Protein AF-A0A699XNC8-F1 (afdb_monomer_lite)

Radius of gyration: 17.05 Å; chains: 1; bounding box: 41×22×36 Å

Sequence (82 aa):
IIDKLPRENQMLPNDDPQKFIAKMGADALQMLLERINLDELSYSLRDSAAHETSQQRKAEALKRLRVVEAFRDAATRVENRP

Structure (mmCIF, N/CA/C/O backbone):
data_AF-A0A699XNC8-F1
#
_entry.id   AF-A0A699XNC8-F1
#
loop_
_atom_site.group_PDB
_atom_site.id
_atom_site.type_symbol
_atom_site.label_atom_id
_atom_site.label_alt_id
_atom_site.label_comp_id
_atom_site.label_asym_id
_atom_site.label_entity_id
_atom_site.label_seq_id
_atom_site.pdbx_PDB_ins_code
_atom_site.Cartn_x
_atom_site.Cartn_y
_atom_site.Cartn_z
_atom_site.occupancy
_atom_site.B_iso_or_equiv
_atom_site.auth_seq_id
_atom_site.auth_comp_id
_atom_site.auth_asym_id
_atom_site.auth_atom_id
_atom_site.pdbx_PDB_model_num
ATOM 1 N N . ILE A 1 1 ? 21.591 -2.249 7.039 1.00 62.69 1 ILE A N 1
ATOM 2 C CA . ILE A 1 1 ? 20.831 -3.316 6.328 1.00 62.69 1 ILE A CA 1
ATOM 3 C C . ILE A 1 1 ? 21.749 -4.033 5.350 1.00 62.69 1 ILE A C 1
ATOM 5 O O . ILE A 1 1 ? 21.829 -5.248 5.434 1.00 62.69 1 ILE A O 1
ATOM 9 N N . ILE A 1 2 ? 22.508 -3.303 4.524 1.00 67.25 2 ILE A N 1
ATOM 10 C CA . ILE A 1 2 ? 23.491 -3.896 3.600 1.00 67.25 2 ILE A CA 1
ATOM 11 C C . ILE A 1 2 ? 24.543 -4.757 4.321 1.00 67.25 2 ILE A C 1
ATOM 13 O O . ILE A 1 2 ? 24.809 -5.866 3.878 1.00 67.25 2 ILE A O 1
ATOM 17 N N . ASP A 1 3 ? 25.022 -4.336 5.494 1.00 68.31 3 ASP A N 1
ATOM 18 C CA . ASP A 1 3 ? 26.018 -5.099 6.274 1.00 68.31 3 ASP A CA 1
ATOM 19 C C . ASP A 1 3 ? 25.487 -6.404 6.894 1.00 68.31 3 ASP A C 1
ATOM 21 O O . ASP A 1 3 ? 26.259 -7.191 7.434 1.00 68.31 3 ASP A O 1
ATOM 25 N N . LYS A 1 4 ? 24.167 -6.633 6.850 1.00 76.12 4 LYS A N 1
ATOM 26 C CA . LYS A 1 4 ? 23.519 -7.853 7.362 1.00 76.12 4 LYS A CA 1
ATOM 27 C C . LYS A 1 4 ? 23.164 -8.849 6.253 1.00 76.12 4 LYS A C 1
ATOM 29 O O . LYS A 1 4 ? 22.647 -9.918 6.563 1.00 76.12 4 LYS A O 1
ATOM 34 N N . LEU A 1 5 ? 23.384 -8.497 4.985 1.00 75.81 5 LEU A N 1
ATOM 35 C CA . LEU A 1 5 ? 23.063 -9.364 3.854 1.00 75.81 5 LEU A CA 1
ATOM 36 C C . LEU A 1 5 ? 24.232 -10.318 3.552 1.00 75.81 5 LEU A C 1
ATOM 38 O O . LEU A 1 5 ? 25.392 -9.905 3.650 1.00 75.81 5 LEU A O 1
ATOM 42 N N . PRO A 1 6 ? 23.957 -11.572 3.146 1.00 79.50 6 PRO A N 1
ATOM 43 C CA . PRO A 1 6 ? 24.986 -12.478 2.647 1.00 79.50 6 PRO A CA 1
ATOM 44 C C . PRO A 1 6 ? 25.754 -11.835 1.490 1.00 79.50 6 PRO A C 1
ATOM 46 O O . PRO A 1 6 ? 25.158 -11.186 0.627 1.00 79.50 6 PRO A O 1
ATOM 49 N N . ARG A 1 7 ? 27.077 -12.039 1.435 1.00 72.12 7 ARG A N 1
ATOM 50 C CA . ARG A 1 7 ? 27.925 -11.499 0.352 1.00 72.12 7 ARG A CA 1
ATOM 51 C C . ARG A 1 7 ? 27.458 -11.954 -1.036 1.00 72.12 7 ARG A C 1
ATOM 53 O O . ARG A 1 7 ? 27.580 -11.210 -2.003 1.00 72.12 7 ARG A O 1
ATOM 60 N N . GLU A 1 8 ? 26.858 -13.137 -1.103 1.00 76.31 8 GLU A N 1
ATOM 61 C CA . GLU A 1 8 ? 26.296 -13.752 -2.309 1.00 76.31 8 GLU A CA 1
ATOM 62 C C . GLU A 1 8 ? 25.064 -13.022 -2.860 1.00 76.31 8 GLU A C 1
ATOM 64 O O . GLU A 1 8 ? 24.773 -13.133 -4.046 1.00 76.31 8 GLU A O 1
ATOM 69 N N . ASN A 1 9 ? 24.373 -12.206 -2.057 1.00 76.88 9 ASN A N 1
ATOM 70 C CA . ASN A 1 9 ? 23.183 -11.482 -2.508 1.00 76.88 9 ASN A CA 1
ATOM 71 C C . ASN A 1 9 ? 23.485 -10.506 -3.665 1.00 76.88 9 ASN A C 1
ATOM 73 O O . ASN A 1 9 ? 22.624 -10.231 -4.496 1.00 76.88 9 ASN A O 1
ATOM 77 N N . GLN A 1 10 ? 24.719 -9.996 -3.756 1.00 72.25 10 GLN A N 1
ATOM 78 C CA . GLN A 1 10 ? 25.144 -9.146 -4.877 1.00 72.25 10 GLN A CA 1
ATOM 79 C C . GLN A 1 10 ? 25.311 -9.935 -6.188 1.00 72.25 10 GLN A C 1
ATOM 81 O O . GLN A 1 10 ? 25.198 -9.345 -7.262 1.00 72.25 10 GLN A O 1
ATOM 86 N N . MET A 1 11 ? 25.539 -11.250 -6.094 1.00 79.12 11 MET A N 1
ATOM 87 C CA . MET A 1 11 ? 25.745 -12.162 -7.225 1.00 79.12 11 MET A CA 1
ATOM 88 C C . MET A 1 11 ? 24.441 -12.751 -7.772 1.00 79.12 11 MET A C 1
ATOM 90 O O . MET A 1 11 ? 24.446 -13.308 -8.868 1.00 79.12 11 MET A O 1
ATOM 94 N N . LEU A 1 12 ? 23.329 -12.634 -7.037 1.00 82.00 12 LEU A N 1
ATOM 95 C CA . LEU A 1 12 ? 22.023 -13.075 -7.520 1.00 82.00 12 LEU A CA 1
ATOM 96 C C . LEU A 1 12 ? 21.597 -12.250 -8.748 1.00 82.00 12 LEU A C 1
ATOM 98 O O . LEU A 1 12 ? 21.925 -11.059 -8.840 1.00 82.00 12 LEU A O 1
ATOM 102 N N . PRO A 1 13 ? 20.866 -12.837 -9.703 1.00 80.56 13 PRO A N 1
ATOM 103 C CA . PRO A 1 13 ? 20.325 -12.095 -10.833 1.00 80.56 13 PRO A CA 1
ATOM 104 C C . PRO A 1 13 ? 19.135 -11.212 -10.389 1.00 80.56 13 PRO A C 1
ATOM 106 O O . PRO A 1 13 ? 18.567 -11.392 -9.315 1.00 80.56 13 PRO A O 1
ATOM 109 N N . ASN A 1 14 ? 18.823 -10.148 -11.142 1.00 72.06 14 ASN A N 1
ATOM 110 C CA . ASN A 1 14 ? 17.859 -9.107 -10.715 1.00 72.06 14 ASN A CA 1
ATOM 111 C C . ASN A 1 14 ? 16.392 -9.570 -10.677 1.00 72.06 14 ASN A C 1
ATOM 113 O O . ASN A 1 14 ? 15.536 -8.873 -10.137 1.00 72.06 14 ASN A O 1
ATOM 117 N N . ASP A 1 15 ? 16.112 -10.702 -11.295 1.00 74.62 15 ASP A N 1
ATOM 118 C CA . ASP A 1 15 ? 14.849 -11.427 -11.303 1.00 74.62 15 ASP A CA 1
ATOM 119 C C . ASP A 1 15 ? 14.715 -12.397 -10.119 1.00 74.62 15 ASP A C 1
ATOM 121 O O . ASP A 1 15 ? 13.614 -12.883 -9.861 1.00 74.62 15 ASP A O 1
ATOM 125 N N . ASP A 1 16 ? 15.791 -12.642 -9.361 1.00 77.88 16 ASP A N 1
ATOM 126 C CA . ASP A 1 16 ? 15.737 -13.506 -8.186 1.00 77.88 16 ASP A CA 1
ATOM 127 C C . ASP A 1 16 ? 14.948 -12.829 -7.046 1.00 77.88 16 ASP A C 1
ATOM 129 O O . ASP A 1 16 ? 15.308 -11.726 -6.610 1.00 77.88 16 ASP A O 1
ATOM 133 N N . PRO A 1 17 ? 13.890 -13.471 -6.516 1.00 76.56 17 PRO A N 1
ATOM 134 C CA . PRO A 1 17 ? 13.072 -12.915 -5.439 1.00 76.56 17 PRO A CA 1
ATOM 135 C C . PRO A 1 17 ? 13.844 -12.693 -4.130 1.00 76.56 17 PRO A C 1
ATOM 137 O O . PRO A 1 17 ? 13.407 -11.897 -3.298 1.00 76.56 17 PRO A O 1
ATOM 140 N N . GLN A 1 18 ? 14.981 -13.365 -3.930 1.00 77.62 18 GLN A N 1
ATOM 141 C CA . GLN A 1 18 ? 15.830 -13.202 -2.749 1.00 77.62 18 GLN A CA 1
ATOM 142 C C . GLN A 1 18 ? 16.842 -12.064 -2.899 1.00 77.62 18 GLN A C 1
ATOM 144 O O . GLN A 1 18 ? 17.425 -11.644 -1.897 1.00 77.62 18 GLN A O 1
ATOM 149 N N . LYS A 1 19 ? 17.034 -11.519 -4.111 1.00 82.00 19 LYS A N 1
ATOM 150 C CA . LYS A 1 19 ? 17.957 -10.406 -4.318 1.00 82.00 19 LYS A CA 1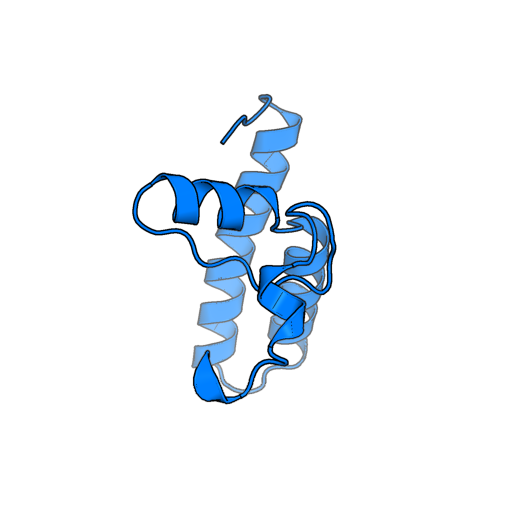
ATOM 151 C C . LYS A 1 19 ? 17.407 -9.126 -3.706 1.00 82.00 19 LYS A C 1
ATOM 153 O O . LYS A 1 19 ? 16.402 -8.570 -4.147 1.00 82.00 19 LYS A O 1
ATOM 158 N N . PHE A 1 20 ? 18.145 -8.566 -2.754 1.00 82.38 20 PHE A N 1
ATOM 159 C CA . PHE A 1 20 ? 17.898 -7.191 -2.325 1.00 82.38 20 PHE A CA 1
ATOM 160 C C . PHE A 1 20 ? 18.298 -6.199 -3.431 1.00 82.38 20 PHE A C 1
ATOM 162 O O . PHE A 1 20 ? 19.485 -5.994 -3.698 1.00 82.38 20 PHE A O 1
ATOM 169 N N . ILE A 1 21 ? 17.302 -5.573 -4.061 1.00 81.06 21 ILE A N 1
ATOM 170 C CA . ILE A 1 21 ? 17.484 -4.553 -5.098 1.00 81.06 21 ILE A CA 1
ATOM 171 C C . ILE A 1 21 ? 17.245 -3.180 -4.473 1.00 81.06 21 ILE A C 1
ATOM 173 O O . ILE A 1 21 ? 16.142 -2.874 -4.027 1.00 81.06 21 ILE A O 1
ATOM 177 N N . ALA A 1 22 ? 18.274 -2.337 -4.477 1.00 81.88 22 ALA A N 1
ATOM 178 C CA . ALA A 1 22 ? 18.170 -0.946 -4.057 1.00 81.88 22 ALA A CA 1
ATOM 179 C C . ALA A 1 22 ? 18.360 -0.028 -5.271 1.00 81.88 22 ALA A C 1
ATOM 181 O O . ALA A 1 22 ? 19.468 0.101 -5.790 1.00 81.88 22 ALA A O 1
ATOM 182 N N . LYS A 1 23 ? 17.270 0.599 -5.728 1.00 82.94 23 LYS A N 1
ATOM 183 C CA . LYS A 1 23 ? 17.282 1.674 -6.734 1.00 82.94 23 LYS A CA 1
ATOM 184 C C . LYS A 1 23 ? 17.062 3.035 -6.067 1.00 82.94 23 LYS A C 1
ATOM 186 O O . LYS A 1 23 ? 16.653 3.098 -4.910 1.00 82.94 23 LYS A O 1
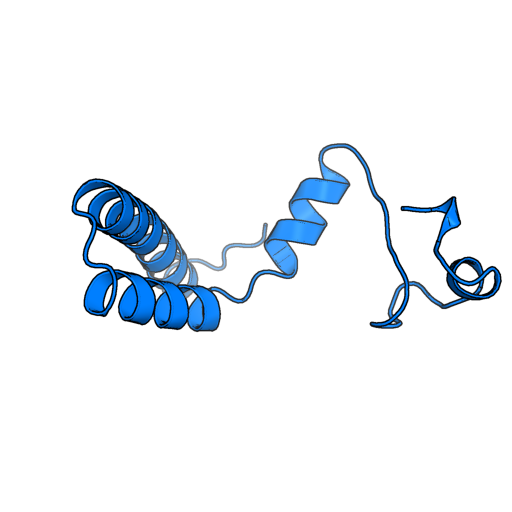ATOM 191 N N . MET A 1 24 ? 17.305 4.123 -6.798 1.00 87.75 24 MET A N 1
ATOM 192 C CA . MET A 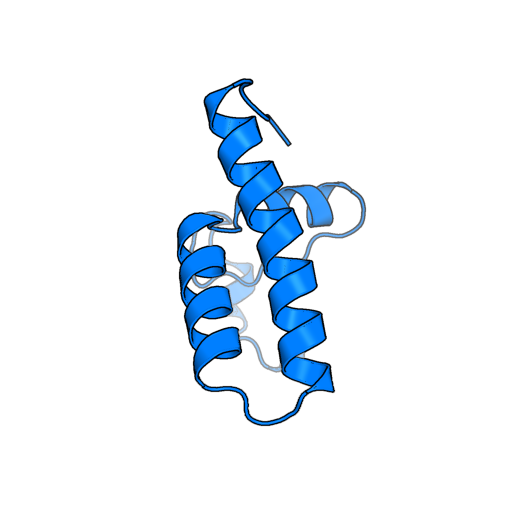1 24 ? 17.048 5.497 -6.344 1.00 87.75 24 MET A CA 1
ATOM 193 C C . MET A 1 24 ? 16.257 6.293 -7.390 1.00 87.75 24 MET A C 1
ATOM 195 O O . MET A 1 24 ? 16.231 5.923 -8.561 1.00 87.75 24 MET A O 1
ATOM 199 N N . GLY A 1 25 ? 15.649 7.405 -6.972 1.00 89.62 25 GLY A N 1
ATOM 200 C CA . GLY A 1 25 ? 14.953 8.327 -7.874 1.00 89.62 25 GLY A CA 1
ATOM 201 C C . GLY A 1 25 ? 13.635 7.778 -8.433 1.00 89.62 25 GLY A C 1
ATOM 202 O O . GLY A 1 25 ? 12.970 6.964 -7.791 1.00 89.62 25 GLY A O 1
ATOM 203 N N . ALA A 1 26 ? 13.253 8.251 -9.623 1.00 87.38 26 ALA A N 1
ATOM 204 C CA . ALA A 1 26 ? 12.001 7.882 -10.290 1.00 87.38 26 ALA A CA 1
ATOM 205 C C . ALA A 1 26 ? 11.910 6.372 -10.578 1.00 87.38 26 ALA A C 1
ATOM 207 O O . ALA A 1 26 ? 10.882 5.758 -10.304 1.00 87.38 26 ALA A O 1
ATOM 208 N N . ASP A 1 27 ? 13.015 5.754 -11.000 1.00 84.62 27 ASP A N 1
ATOM 209 C CA . ASP A 1 27 ? 13.086 4.318 -11.300 1.00 84.62 27 ASP A CA 1
ATOM 210 C C . ASP A 1 27 ? 12.782 3.434 -10.080 1.00 84.62 27 ASP A C 1
ATOM 212 O O . ASP A 1 27 ? 12.273 2.321 -10.215 1.00 84.62 27 ASP A O 1
ATOM 216 N N . ALA A 1 28 ? 13.110 3.906 -8.872 1.00 85.81 28 ALA A N 1
ATOM 217 C CA . ALA A 1 28 ? 12.786 3.192 -7.640 1.00 85.81 28 ALA A CA 1
ATOM 218 C C . ALA A 1 28 ? 11.287 3.247 -7.339 1.00 85.81 28 ALA A C 1
ATOM 220 O O . ALA A 1 28 ? 10.708 2.248 -6.920 1.00 85.81 28 ALA A O 1
ATOM 221 N N . LEU A 1 29 ? 10.660 4.403 -7.568 1.00 83.69 29 LEU A N 1
ATOM 222 C CA . LEU A 1 29 ? 9.222 4.574 -7.381 1.00 83.69 29 LEU A CA 1
ATOM 223 C C . LEU A 1 29 ? 8.436 3.709 -8.361 1.00 83.69 29 LEU A C 1
ATOM 225 O O . LEU A 1 29 ? 7.535 2.998 -7.927 1.00 83.69 29 LEU A O 1
ATOM 229 N N . GLN A 1 30 ? 8.815 3.705 -9.639 1.00 86.19 30 GLN A N 1
ATOM 230 C CA . GLN A 1 30 ? 8.181 2.857 -10.647 1.00 86.19 30 GLN A CA 1
ATOM 231 C C . GLN A 1 30 ? 8.276 1.374 -10.270 1.00 86.19 30 GLN A C 1
ATOM 233 O O . GLN A 1 30 ? 7.258 0.697 -10.182 1.00 86.19 30 GLN A O 1
ATOM 238 N N . MET A 1 31 ? 9.473 0.893 -9.915 1.00 84.81 31 MET A N 1
ATOM 239 C CA . MET A 1 31 ? 9.666 -0.494 -9.475 1.00 84.81 31 MET A CA 1
ATOM 240 C C . MET A 1 31 ? 8.798 -0.865 -8.264 1.00 84.81 31 MET A C 1
ATOM 242 O O . MET A 1 31 ? 8.312 -1.992 -8.173 1.00 84.81 31 MET A O 1
ATOM 246 N N . LEU A 1 32 ? 8.633 0.049 -7.303 1.00 84.31 32 LEU A N 1
ATOM 247 C CA . LEU A 1 32 ? 7.780 -0.192 -6.141 1.00 84.31 32 LEU A CA 1
ATOM 248 C C . LEU A 1 32 ? 6.303 -0.236 -6.532 1.00 84.31 32 LEU A C 1
ATOM 250 O O . LEU A 1 32 ? 5.584 -1.097 -6.039 1.00 84.31 32 LEU A O 1
ATOM 254 N N . LEU A 1 33 ? 5.860 0.664 -7.410 1.00 84.94 33 LEU A N 1
ATOM 255 C CA . LEU A 1 33 ? 4.470 0.738 -7.855 1.00 84.94 33 LEU A CA 1
ATOM 256 C C . LEU A 1 33 ? 4.076 -0.471 -8.712 1.00 84.94 33 LEU A C 1
ATOM 258 O O . LEU A 1 33 ? 3.019 -1.046 -8.473 1.00 84.94 33 LEU A O 1
ATOM 262 N N . GLU A 1 34 ? 4.940 -0.909 -9.630 1.00 84.38 34 GLU A N 1
ATOM 263 C CA . GLU A 1 34 ? 4.718 -2.093 -10.476 1.00 84.38 34 GLU A CA 1
ATOM 264 C C . GLU A 1 34 ? 4.564 -3.388 -9.665 1.00 84.38 34 GLU A C 1
ATOM 266 O O . GLU A 1 34 ? 3.843 -4.299 -10.062 1.00 84.38 34 GLU A O 1
ATOM 271 N N . ARG A 1 35 ? 5.243 -3.487 -8.517 1.00 84.44 35 ARG A N 1
ATOM 272 C CA . ARG A 1 35 ? 5.235 -4.691 -7.671 1.00 84.44 35 ARG A CA 1
ATOM 273 C C . ARG A 1 35 ? 4.075 -4.743 -6.679 1.00 84.44 35 ARG A C 1
ATOM 275 O O . ARG A 1 35 ? 3.898 -5.765 -6.018 1.00 84.44 35 ARG A O 1
ATOM 282 N N . ILE A 1 36 ? 3.311 -3.663 -6.520 1.00 86.94 36 ILE A N 1
ATOM 283 C CA . ILE A 1 36 ? 2.191 -3.636 -5.576 1.00 86.94 36 ILE A CA 1
ATOM 284 C C . ILE A 1 36 ? 0.998 -4.387 -6.168 1.00 86.94 36 ILE A C 1
ATOM 286 O O . ILE A 1 36 ? 0.443 -4.002 -7.193 1.00 86.94 36 ILE A O 1
ATOM 290 N N . ASN A 1 37 ? 0.536 -5.415 -5.454 1.00 87.12 37 ASN A N 1
ATOM 291 C CA . ASN A 1 37 ? -0.730 -6.072 -5.748 1.00 87.12 37 ASN A CA 1
ATOM 292 C C . ASN A 1 37 ? -1.891 -5.297 -5.099 1.00 87.12 37 ASN A C 1
ATOM 294 O O . ASN A 1 37 ? -2.084 -5.328 -3.880 1.00 87.12 37 ASN A O 1
ATOM 298 N N . LEU A 1 38 ? -2.664 -4.584 -5.923 1.00 86.81 38 LEU A N 1
ATOM 299 C CA . LEU A 1 38 ? -3.785 -3.762 -5.458 1.00 86.81 38 LEU A CA 1
ATOM 300 C C . LEU A 1 38 ? -4.934 -4.591 -4.865 1.00 86.81 38 LEU A C 1
ATOM 302 O O . LEU A 1 38 ? -5.598 -4.112 -3.944 1.00 86.81 38 LEU A O 1
ATOM 306 N N . ASP A 1 39 ? -5.159 -5.819 -5.337 1.00 88.19 39 ASP A N 1
ATOM 307 C CA . ASP A 1 39 ? -6.228 -6.674 -4.815 1.00 88.19 39 ASP A CA 1
ATOM 308 C C . ASP A 1 39 ? -5.908 -7.156 -3.402 1.00 88.19 39 ASP A C 1
ATOM 310 O O . ASP A 1 39 ? -6.720 -7.002 -2.488 1.00 88.19 39 ASP A O 1
ATOM 314 N N . GLU A 1 40 ? -4.693 -7.658 -3.187 1.00 91.12 40 GLU A N 1
ATOM 315 C CA . GLU A 1 40 ? -4.227 -8.084 -1.863 1.00 91.12 40 GLU A CA 1
ATOM 316 C C . GLU A 1 40 ? -4.207 -6.913 -0.867 1.00 91.12 40 GLU A C 1
ATOM 318 O O . GLU A 1 40 ? -4.669 -7.026 0.276 1.00 91.12 40 GLU A O 1
ATOM 323 N N . LEU A 1 41 ? -3.744 -5.742 -1.317 1.00 89.69 41 LEU A N 1
ATOM 324 C CA . LEU A 1 41 ? -3.756 -4.529 -0.505 1.00 89.69 41 LEU A CA 1
ATOM 325 C C . LEU A 1 41 ? -5.187 -4.100 -0.145 1.00 89.69 41 LEU A C 1
ATOM 327 O O . LEU A 1 41 ? -5.446 -3.665 0.974 1.00 89.69 41 LEU A O 1
ATOM 331 N N . SER A 1 42 ? -6.135 -4.248 -1.065 1.00 90.50 42 SER A N 1
ATOM 332 C CA . SER A 1 42 ? -7.541 -3.954 -0.800 1.00 90.50 42 SER A CA 1
ATOM 333 C C . SER A 1 42 ? -8.132 -4.892 0.263 1.00 90.50 42 SER A C 1
ATOM 335 O O . SER A 1 42 ? -8.778 -4.426 1.209 1.00 90.50 42 SER A O 1
ATOM 337 N N . TYR A 1 43 ? -7.872 -6.201 0.171 1.00 92.75 43 TYR A N 1
ATOM 338 C CA . TYR A 1 43 ? -8.325 -7.172 1.172 1.00 92.75 43 TYR A CA 1
ATOM 339 C C . TYR A 1 43 ? -7.745 -6.886 2.560 1.00 92.75 43 TYR A C 1
ATOM 341 O O . TYR A 1 43 ? -8.503 -6.792 3.527 1.00 92.75 43 TYR A O 1
ATOM 349 N N . SER A 1 44 ? -6.431 -6.668 2.656 1.00 91.94 44 SER A N 1
ATOM 350 C CA . SER A 1 44 ? -5.775 -6.350 3.933 1.00 91.94 44 SER A CA 1
ATOM 351 C C . SER A 1 44 ? -6.287 -5.047 4.561 1.00 91.94 44 SER A C 1
ATOM 353 O O . SER A 1 44 ? -6.461 -4.975 5.779 1.00 91.94 44 SER A O 1
ATOM 355 N N . LEU A 1 45 ? -6.593 -4.024 3.754 1.00 91.12 45 LEU A N 1
ATOM 356 C CA . LEU A 1 45 ? -7.158 -2.762 4.242 1.00 91.12 45 LEU A CA 1
ATOM 357 C C . LEU A 1 45 ? -8.610 -2.902 4.710 1.00 91.12 45 LEU A C 1
ATOM 359 O O . LEU A 1 45 ? -8.983 -2.268 5.698 1.00 91.12 45 LEU A O 1
ATOM 363 N N . ARG A 1 46 ? -9.427 -3.731 4.043 1.00 91.50 46 ARG A N 1
ATOM 364 C CA . ARG A 1 46 ? -10.785 -4.057 4.513 1.00 91.50 46 ARG A CA 1
ATOM 365 C C . ARG A 1 46 ? -10.748 -4.795 5.846 1.00 91.50 46 ARG A C 1
ATOM 367 O O . ARG A 1 46 ? -11.486 -4.421 6.754 1.00 91.50 46 ARG A O 1
ATOM 374 N N . ASP A 1 47 ? -9.875 -5.792 5.961 1.00 92.56 47 ASP A N 1
ATOM 375 C CA . ASP A 1 47 ? -9.692 -6.561 7.190 1.00 92.56 47 ASP A CA 1
ATOM 376 C C . ASP A 1 47 ? -9.216 -5.666 8.344 1.00 92.56 47 ASP A C 1
ATOM 378 O O . ASP A 1 47 ? -9.827 -5.639 9.413 1.00 92.56 47 ASP A O 1
ATOM 382 N N . SER A 1 48 ? -8.214 -4.822 8.077 1.00 88.44 48 SER A N 1
ATOM 383 C CA . SER A 1 48 ? -7.714 -3.839 9.040 1.00 88.44 48 SER A CA 1
ATOM 384 C C . SER A 1 48 ? -8.812 -2.868 9.474 1.00 88.44 48 SER A C 1
ATOM 386 O O . SER A 1 48 ? -8.976 -2.615 10.659 1.00 88.44 48 SER A O 1
ATOM 388 N N . ALA A 1 49 ? -9.622 -2.339 8.551 1.00 89.00 49 ALA A N 1
ATOM 389 C CA . ALA A 1 49 ? -10.708 -1.421 8.900 1.00 89.00 49 ALA A CA 1
ATOM 390 C C . ALA A 1 49 ? -11.850 -2.090 9.696 1.00 89.00 49 ALA A C 1
ATOM 392 O O . ALA A 1 49 ? -12.572 -1.399 10.428 1.00 89.00 49 ALA A O 1
ATOM 393 N N . ALA A 1 50 ? -12.035 -3.406 9.548 1.00 89.12 50 ALA A N 1
ATOM 394 C CA . ALA A 1 50 ? -13.029 -4.183 10.284 1.00 89.12 50 ALA A CA 1
ATOM 395 C C . ALA A 1 50 ? -12.569 -4.520 11.713 1.00 89.12 50 ALA A C 1
ATOM 397 O O . ALA A 1 50 ? -13.366 -4.385 12.641 1.00 89.12 50 ALA A O 1
ATOM 398 N N . HIS A 1 51 ? -11.299 -4.898 11.889 1.00 89.62 51 HIS A N 1
ATOM 399 C CA . HIS A 1 51 ? -10.739 -5.339 13.173 1.00 89.62 51 HIS A CA 1
ATOM 400 C C . HIS A 1 51 ? -10.083 -4.220 14.000 1.00 89.62 51 HIS A C 1
ATOM 402 O O . HIS A 1 51 ? -9.886 -4.381 15.205 1.00 89.62 51 HIS A O 1
ATOM 408 N N . GLU A 1 52 ? -9.748 -3.079 13.394 1.00 89.88 52 GLU A N 1
ATOM 409 C CA . GLU A 1 52 ? -9.127 -1.954 14.095 1.00 89.88 52 GLU A CA 1
ATOM 410 C C . GLU A 1 52 ? -10.125 -1.247 15.025 1.00 89.88 52 GLU A C 1
ATOM 412 O O . GLU A 1 52 ? -11.200 -0.793 14.618 1.00 89.88 52 GLU A O 1
ATOM 417 N N . THR A 1 53 ? -9.734 -1.127 16.293 1.00 88.69 53 THR A N 1
ATOM 418 C CA . THR A 1 53 ? -10.551 -0.534 17.360 1.00 88.69 53 THR A CA 1
ATOM 419 C C . THR A 1 53 ? -10.283 0.960 17.522 1.00 88.69 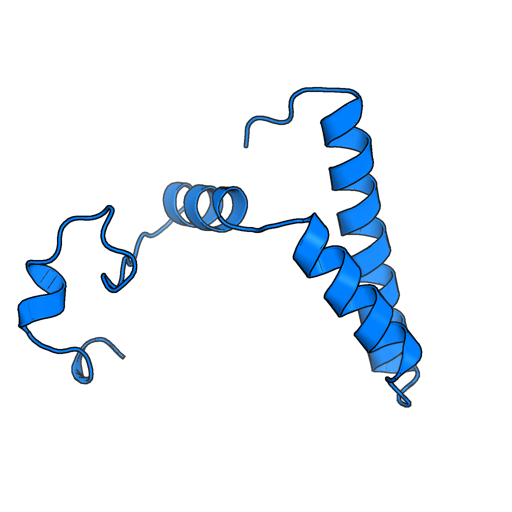53 THR A C 1
ATOM 421 O O . THR A 1 53 ? -11.155 1.704 17.975 1.00 88.69 53 THR A O 1
ATOM 424 N N . SER A 1 54 ? -9.105 1.437 17.104 1.00 93.12 54 SER A N 1
ATOM 425 C CA . SER A 1 54 ? -8.770 2.859 17.121 1.00 93.12 54 SER A CA 1
ATOM 426 C C . SER A 1 54 ? -9.470 3.612 15.989 1.00 93.12 54 SER A C 1
ATOM 428 O O . SER A 1 54 ? -9.230 3.360 14.805 1.00 93.12 54 SER A O 1
ATOM 430 N N . GLN A 1 55 ? -10.284 4.616 16.338 1.00 88.81 55 GLN A N 1
ATOM 431 C CA . GLN A 1 55 ? -10.978 5.452 15.349 1.00 88.81 55 GLN A CA 1
ATOM 432 C C . GLN A 1 55 ? -10.016 6.139 14.370 1.00 88.81 55 GLN A C 1
ATOM 434 O O . GLN A 1 55 ? -10.316 6.236 13.181 1.00 88.81 55 GLN A O 1
ATOM 439 N N . GLN A 1 56 ? -8.848 6.582 14.846 1.00 90.12 56 GLN A N 1
ATOM 440 C CA . GLN A 1 56 ? -7.866 7.269 14.007 1.00 90.12 56 GLN A CA 1
ATOM 441 C C . GLN A 1 56 ? -7.264 6.328 12.959 1.00 90.12 56 GLN A C 1
ATOM 443 O O . GLN A 1 56 ? -7.239 6.659 11.774 1.00 90.12 56 GLN A O 1
ATOM 448 N N . ARG A 1 57 ? -6.831 5.136 13.382 1.00 88.25 57 ARG A N 1
ATOM 449 C CA . ARG A 1 57 ? -6.241 4.134 12.483 1.00 88.25 57 ARG A CA 1
ATOM 450 C C . ARG A 1 57 ? -7.266 3.590 11.495 1.00 88.25 57 ARG A C 1
ATOM 452 O O . ARG A 1 57 ? -6.967 3.451 10.313 1.00 88.25 57 ARG A O 1
ATOM 459 N N . LYS A 1 58 ? -8.509 3.394 11.944 1.00 91.06 58 LYS A N 1
ATOM 460 C CA . LYS A 1 58 ? -9.624 3.024 11.068 1.00 91.06 58 LYS A CA 1
ATOM 461 C C . LYS A 1 58 ? -9.891 4.089 10.004 1.00 91.06 58 LYS A C 1
ATOM 463 O O . LYS A 1 58 ? -10.062 3.755 8.834 1.00 91.06 58 LYS A O 1
ATOM 468 N N . ALA A 1 59 ? -9.886 5.371 10.372 1.00 90.81 59 ALA A N 1
ATOM 469 C CA . ALA A 1 59 ? -10.063 6.462 9.414 1.00 90.81 59 ALA A CA 1
ATOM 470 C C . ALA A 1 59 ? -8.922 6.529 8.383 1.00 90.81 59 ALA A C 1
ATOM 472 O O . ALA A 1 59 ? -9.172 6.801 7.208 1.00 90.81 59 ALA A O 1
ATOM 473 N N . GLU A 1 60 ? -7.682 6.264 8.794 1.00 91.75 60 GLU A N 1
ATOM 474 C CA . GLU A 1 60 ? -6.531 6.194 7.889 1.00 91.75 60 GLU A CA 1
ATOM 475 C C . GLU A 1 60 ? -6.636 5.009 6.916 1.00 91.75 60 GLU A C 1
ATOM 477 O O . GLU A 1 60 ? -6.510 5.198 5.703 1.00 91.75 60 GLU A O 1
ATOM 482 N N . ALA A 1 61 ? -6.967 3.816 7.424 1.00 89.44 61 ALA A N 1
ATOM 483 C CA . ALA A 1 61 ? -7.179 2.622 6.609 1.00 89.44 61 ALA A CA 1
ATOM 484 C C . ALA A 1 61 ? -8.295 2.832 5.573 1.00 89.44 61 ALA A C 1
ATOM 486 O O . ALA A 1 61 ? -8.113 2.513 4.400 1.00 89.44 61 ALA A O 1
ATOM 487 N N . LEU A 1 62 ? -9.415 3.452 5.966 1.00 91.56 62 LEU A N 1
ATOM 488 C CA . LEU A 1 62 ? -10.524 3.771 5.059 1.00 91.56 62 LEU A CA 1
ATOM 489 C C . LEU A 1 62 ? -10.135 4.793 3.982 1.00 91.56 62 LEU A C 1
ATOM 491 O O . LEU A 1 62 ? -10.510 4.635 2.818 1.00 91.56 62 LEU A O 1
ATOM 495 N N . LYS A 1 63 ? -9.366 5.832 4.339 1.00 93.12 63 LYS A N 1
ATOM 496 C CA . LYS A 1 63 ? -8.846 6.800 3.357 1.00 93.12 63 LYS A CA 1
ATOM 497 C C . LYS A 1 63 ? -7.947 6.113 2.335 1.00 93.12 63 LYS A C 1
ATOM 499 O O . LYS A 1 63 ? -8.099 6.355 1.139 1.00 93.12 63 LYS A O 1
ATOM 504 N N . ARG A 1 64 ? -7.049 5.237 2.793 1.00 92.19 64 ARG A N 1
ATOM 505 C CA . ARG A 1 64 ? -6.156 4.474 1.916 1.00 92.19 64 ARG A CA 1
ATOM 506 C C . ARG A 1 64 ? -6.933 3.497 1.032 1.00 92.19 64 ARG A C 1
ATOM 508 O O . ARG A 1 64 ? -6.679 3.452 -0.167 1.00 92.19 64 ARG A O 1
ATOM 515 N N . LEU A 1 65 ? -7.925 2.798 1.587 1.00 92.62 65 LEU A N 1
ATOM 516 C CA . LEU A 1 65 ? -8.801 1.887 0.846 1.00 92.62 65 LEU A CA 1
ATOM 517 C C . LEU A 1 65 ? -9.521 2.607 -0.300 1.00 92.62 65 LEU A C 1
ATOM 519 O O . LEU A 1 65 ? -9.543 2.100 -1.415 1.00 92.62 65 LEU A O 1
ATOM 523 N N . ARG A 1 66 ? -10.047 3.817 -0.066 1.00 91.50 66 ARG A N 1
ATOM 524 C CA . ARG A 1 66 ? -10.721 4.609 -1.110 1.00 91.50 66 ARG A CA 1
ATOM 525 C C . ARG A 1 66 ? -9.817 4.889 -2.312 1.00 91.50 66 ARG A C 1
ATOM 527 O O . ARG A 1 66 ? -10.285 4.847 -3.445 1.00 91.50 66 ARG A O 1
ATOM 534 N N . VAL A 1 67 ? -8.544 5.194 -2.066 1.00 91.75 67 VAL A N 1
ATOM 535 C CA . VAL A 1 67 ? -7.566 5.446 -3.132 1.00 91.75 67 VAL A CA 1
ATOM 536 C C . VAL A 1 67 ? -7.276 4.156 -3.901 1.00 91.75 67 VAL A C 1
ATOM 538 O O . VAL A 1 67 ? -7.332 4.162 -5.125 1.00 91.75 67 VAL A O 1
ATOM 541 N N . VAL A 1 68 ? -7.042 3.044 -3.197 1.00 90.44 68 VAL A N 1
ATOM 542 C CA . VAL A 1 68 ? -6.766 1.733 -3.814 1.00 90.44 68 VAL A CA 1
ATOM 543 C C . VAL A 1 68 ? -7.932 1.261 -4.688 1.00 90.44 68 VAL A C 1
ATOM 545 O O . VAL A 1 68 ? -7.711 0.851 -5.824 1.00 90.44 68 VAL A O 1
ATOM 548 N N . GLU A 1 69 ? -9.172 1.382 -4.209 1.00 89.56 69 GLU A N 1
ATOM 549 C CA . GLU A 1 69 ? -10.361 1.035 -4.999 1.00 89.56 69 GLU A CA 1
ATOM 550 C C . GLU A 1 69 ? -10.503 1.916 -6.242 1.00 89.56 69 GLU A C 1
ATOM 552 O O . GLU A 1 69 ? -10.801 1.403 -7.315 1.00 89.56 69 GLU A O 1
ATOM 557 N N . ALA A 1 70 ? -10.222 3.219 -6.135 1.00 88.38 70 ALA A N 1
ATOM 558 C CA . ALA A 1 70 ? -10.247 4.113 -7.290 1.00 88.38 70 ALA A CA 1
ATOM 559 C C . ALA A 1 70 ? -9.203 3.722 -8.351 1.00 88.38 70 ALA A C 1
ATOM 561 O O . ALA A 1 70 ? -9.503 3.771 -9.542 1.00 88.38 70 ALA A O 1
ATOM 562 N N . PHE A 1 71 ? -8.000 3.303 -7.938 1.00 85.62 71 PHE A N 1
ATOM 563 C CA . PHE A 1 71 ? -6.978 2.796 -8.861 1.00 85.62 71 PHE A CA 1
ATOM 564 C C . PHE A 1 71 ? -7.382 1.470 -9.506 1.00 85.62 71 PHE A C 1
ATOM 566 O O . PHE A 1 71 ? -7.159 1.286 -10.702 1.00 85.62 71 PHE A O 1
ATOM 573 N N . ARG A 1 72 ? -8.007 0.569 -8.743 1.00 84.81 72 ARG A N 1
ATOM 574 C CA . ARG A 1 72 ? -8.494 -0.710 -9.263 1.00 84.81 72 ARG A CA 1
ATOM 575 C C . ARG A 1 72 ? -9.623 -0.519 -10.276 1.00 84.81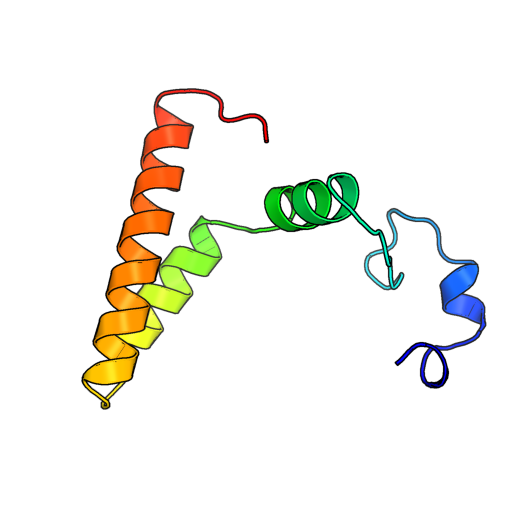 72 ARG A C 1
ATOM 577 O O . ARG A 1 72 ? -9.566 -1.081 -11.365 1.00 84.81 72 ARG A O 1
ATOM 584 N N . ASP A 1 73 ? -10.593 0.336 -9.964 1.00 83.94 73 ASP A N 1
ATOM 585 C CA . ASP A 1 73 ? -11.659 0.708 -10.897 1.00 83.94 73 ASP A CA 1
ATOM 586 C C . ASP A 1 73 ? -11.089 1.394 -12.144 1.00 83.94 73 ASP A C 1
ATOM 588 O O . ASP A 1 73 ? -11.507 1.094 -13.262 1.00 83.94 73 ASP A O 1
ATOM 592 N N . ALA A 1 74 ? -10.109 2.288 -11.988 1.00 81.25 74 ALA A N 1
ATOM 593 C CA . ALA A 1 74 ? -9.460 2.944 -13.118 1.00 81.25 74 ALA A CA 1
ATOM 594 C C . ALA A 1 74 ? -8.746 1.941 -14.036 1.00 81.25 74 ALA A C 1
ATOM 596 O O . ALA A 1 74 ? -8.894 2.052 -15.251 1.00 81.25 74 ALA A O 1
ATOM 597 N N . ALA A 1 75 ? -8.065 0.932 -13.480 1.00 74.69 75 ALA A N 1
ATOM 598 C CA . ALA A 1 75 ? -7.392 -0.116 -14.250 1.00 74.69 75 ALA A CA 1
ATOM 599 C C . ALA A 1 75 ? -8.357 -0.937 -15.128 1.00 74.69 75 ALA A C 1
ATOM 601 O O . ALA A 1 75 ? -7.967 -1.417 -16.188 1.00 74.69 75 ALA A O 1
ATOM 602 N N . THR A 1 76 ? -9.632 -1.062 -14.733 1.00 73.06 76 THR A N 1
ATOM 603 C CA . THR A 1 76 ? -10.661 -1.718 -15.568 1.00 73.06 76 THR A CA 1
ATOM 604 C C . THR A 1 76 ? -11.163 -0.847 -16.724 1.00 73.06 76 THR A C 1
ATOM 606 O O . THR A 1 76 ? -11.708 -1.369 -17.693 1.00 73.06 76 THR A O 1
ATOM 609 N N . ARG A 1 77 ? -11.001 0.481 -16.634 1.00 64.94 77 ARG A N 1
ATOM 610 C CA . ARG A 1 77 ? -11.510 1.453 -17.620 1.00 64.94 77 ARG A CA 1
ATOM 611 C C . ARG A 1 77 ? -10.437 1.947 -18.584 1.00 64.94 77 ARG A C 1
ATOM 613 O O . ARG A 1 77 ? -10.758 2.279 -19.721 1.00 64.94 77 ARG A O 1
ATOM 620 N N . VAL A 1 78 ? -9.192 2.033 -18.129 1.00 61.41 78 VAL A N 1
ATOM 621 C CA . VAL A 1 78 ? -8.032 2.498 -18.893 1.00 61.41 78 VAL A CA 1
ATOM 622 C C . VAL A 1 78 ? -6.830 1.669 -18.454 1.00 61.41 78 VAL A C 1
ATOM 624 O O . VAL A 1 78 ? -6.616 1.489 -17.256 1.00 61.41 78 VAL A O 1
ATOM 627 N N . GLU A 1 79 ? -6.034 1.181 -19.407 1.00 60.03 79 GLU A N 1
ATOM 628 C CA . GLU A 1 79 ? -4.783 0.483 -19.101 1.00 60.03 79 GLU A CA 1
ATOM 629 C C . GLU A 1 79 ? -3.806 1.482 -18.461 1.00 60.03 79 GLU A C 1
ATOM 631 O O . GLU A 1 79 ? -3.154 2.279 -19.138 1.00 60.03 79 GL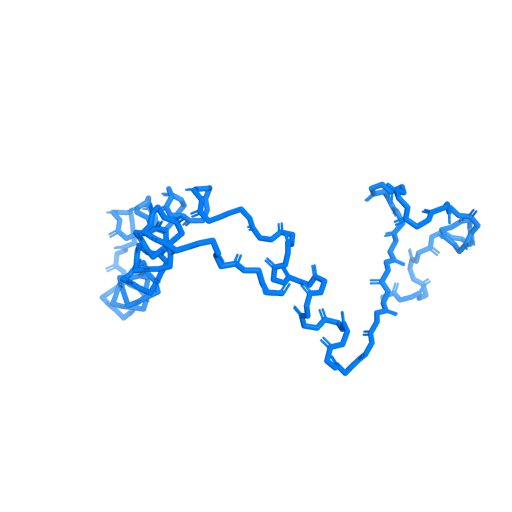U A O 1
ATOM 636 N N . ASN A 1 80 ? -3.766 1.497 -17.130 1.00 58.56 80 ASN A N 1
ATOM 637 C CA . ASN A 1 80 ? -2.825 2.307 -16.377 1.00 58.56 80 ASN A CA 1
ATOM 638 C C . ASN A 1 80 ? -1.456 1.622 -16.470 1.00 58.56 80 ASN A C 1
ATOM 640 O O . ASN A 1 80 ? -1.248 0.587 -15.839 1.00 58.56 80 ASN A O 1
ATOM 644 N N . ARG A 1 81 ? -0.563 2.169 -17.302 1.00 54.19 81 ARG A N 1
ATOM 645 C CA . ARG A 1 81 ? 0.843 1.759 -17.417 1.00 54.19 81 ARG A CA 1
ATOM 646 C C . ARG A 1 81 ? 1.704 2.738 -16.602 1.00 54.19 81 ARG A C 1
ATOM 648 O O . ARG A 1 81 ? 2.082 3.770 -17.161 1.00 54.19 81 ARG A O 1
ATOM 655 N N . PRO A 1 82 ? 1.908 2.504 -15.294 1.00 56.91 82 PRO A N 1
ATOM 656 C CA . PRO A 1 82 ? 2.879 3.257 -14.505 1.00 56.91 82 PRO A CA 1
ATOM 657 C C . PRO A 1 82 ? 4.323 2.941 -14.910 1.00 56.91 82 PRO A C 1
ATOM 659 O O . PRO A 1 82 ? 4.562 1.848 -15.472 1.00 56.91 82 PRO A O 1
#

Secondary structure (DSSP, 8-state):
-GGGS-GGGGTS-TT-TT------SHHHHHHHHHT--HHHHHHHHHHHHHH---HHHHHHHHHHHHHHHHHHHHHHHS----

Foldseek 3Di:
DVVPDDPCLVVDDPPDPSRDDDDDDPVNVLVVVVPDDLVVLLVVLVVCLVPPPDPVSNVVSVVVNVVSVVVVVVCVVDVDDD

pLDDT: mean 82.74, std 9.44, range [54.19, 93.12]

Organism: Tanacetum cinerariifolium (NCBI:txid118510)